Protein AF-A0A5Q8C8I0-F1 (afdb_monomer_lite)

pLDDT: mean 93.27, std 9.97, range [44.06, 98.75]

Radius of gyration: 12.1 Å; chains: 1; bounding box: 24×32×29 Å

Structure (mmCIF, N/CA/C/O backbone):
data_AF-A0A5Q8C8I0-F1
#
_entry.id   AF-A0A5Q8C8I0-F1
#
loop_
_atom_site.group_PDB
_atom_site.id
_atom_site.type_symbol
_atom_site.label_atom_id
_atom_site.label_alt_id
_atom_site.label_comp_id
_atom_site.label_asym_id
_atom_site.label_entity_id
_atom_site.label_se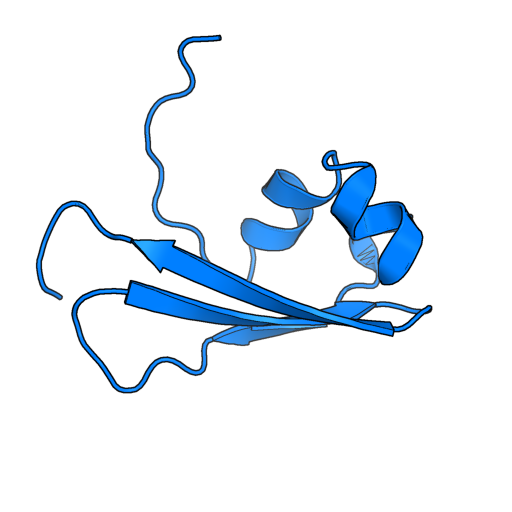q_id
_atom_site.pdbx_PDB_ins_code
_atom_site.Cartn_x
_atom_site.Cartn_y
_atom_site.Cartn_z
_atom_site.occupancy
_atom_site.B_iso_or_equiv
_atom_site.auth_seq_id
_atom_site.auth_comp_id
_atom_site.auth_asym_id
_atom_site.auth_atom_id
_atom_site.pdbx_PDB_model_num
ATOM 1 N N . MET A 1 1 ? -1.168 20.103 -9.095 1.00 44.06 1 MET A N 1
ATOM 2 C CA . MET A 1 1 ? -0.582 18.882 -8.502 1.00 44.06 1 MET A CA 1
ATOM 3 C C . MET A 1 1 ? 0.345 18.241 -9.523 1.00 44.06 1 MET A C 1
ATOM 5 O O . MET A 1 1 ? -0.133 17.610 -10.452 1.00 44.06 1 MET A O 1
ATOM 9 N N . THR A 1 2 ? 1.655 18.420 -9.392 1.00 48.88 2 THR A N 1
ATOM 10 C CA . THR A 1 2 ? 2.647 17.647 -10.157 1.00 48.88 2 THR A CA 1
ATOM 11 C C . THR A 1 2 ? 3.412 16.771 -9.175 1.00 48.88 2 THR A C 1
ATOM 13 O O . THR A 1 2 ? 4.572 17.027 -8.871 1.00 48.88 2 THR A O 1
ATOM 16 N N . GLY A 1 3 ? 2.725 15.779 -8.604 1.00 69.56 3 GLY A N 1
ATOM 17 C CA . GLY A 1 3 ? 3.401 14.716 -7.865 1.00 69.56 3 GLY A CA 1
ATOM 18 C C . GLY A 1 3 ? 4.149 13.839 -8.864 1.00 69.56 3 GLY A C 1
ATOM 19 O O . GLY A 1 3 ? 3.570 13.434 -9.877 1.00 69.56 3 GLY A O 1
ATOM 20 N N . LYS A 1 4 ? 5.436 13.579 -8.625 1.00 86.94 4 LYS A N 1
ATOM 21 C CA . LYS A 1 4 ? 6.175 12.599 -9.425 1.00 86.94 4 LYS A CA 1
ATOM 22 C C . LYS A 1 4 ? 5.550 11.218 -9.220 1.00 86.94 4 LYS A C 1
ATOM 24 O O . LYS A 1 4 ? 4.971 10.926 -8.179 1.00 86.94 4 LYS A O 1
ATOM 29 N N . PHE A 1 5 ? 5.630 10.384 -10.253 1.00 91.25 5 PHE A N 1
ATOM 30 C CA . PHE A 1 5 ? 5.252 8.984 -10.121 1.00 91.25 5 PHE A CA 1
ATOM 31 C C . PHE A 1 5 ? 6.274 8.271 -9.239 1.00 91.25 5 PHE A C 1
ATOM 33 O O . PHE A 1 5 ? 7.471 8.357 -9.508 1.00 91.25 5 PHE A O 1
ATOM 40 N N . GLU A 1 6 ? 5.779 7.531 -8.255 1.00 92.31 6 GLU A N 1
ATOM 41 C CA . GLU A 1 6 ? 6.568 6.702 -7.351 1.00 92.31 6 GLU A CA 1
ATOM 42 C C . GLU A 1 6 ? 5.897 5.332 -7.255 1.00 92.31 6 GLU A C 1
ATOM 44 O O . GLU A 1 6 ? 4.679 5.243 -7.076 1.00 92.31 6 GLU A O 1
ATOM 49 N N . ALA A 1 7 ? 6.677 4.265 -7.431 1.00 94.38 7 ALA A N 1
ATOM 50 C CA . ALA A 1 7 ? 6.189 2.912 -7.202 1.00 94.38 7 ALA A CA 1
ATOM 51 C C . ALA A 1 7 ? 6.026 2.713 -5.694 1.00 94.38 7 ALA A C 1
ATOM 53 O O . ALA A 1 7 ? 6.979 2.913 -4.944 1.00 94.38 7 ALA A O 1
ATOM 54 N N . LEU A 1 8 ? 4.822 2.347 -5.264 1.00 96.19 8 LEU A N 1
ATOM 55 C CA . LEU A 1 8 ? 4.524 2.152 -3.855 1.00 96.19 8 LEU A CA 1
ATOM 56 C C . LEU A 1 8 ? 5.071 0.809 -3.368 1.00 96.19 8 LEU A C 1
ATOM 58 O O . LEU A 1 8 ? 5.287 -0.131 -4.134 1.00 96.19 8 LEU A O 1
ATOM 62 N N . SER A 1 9 ? 5.276 0.739 -2.065 1.00 96.75 9 SER A N 1
ATOM 63 C CA . SER A 1 9 ? 5.662 -0.449 -1.316 1.00 96.75 9 SER A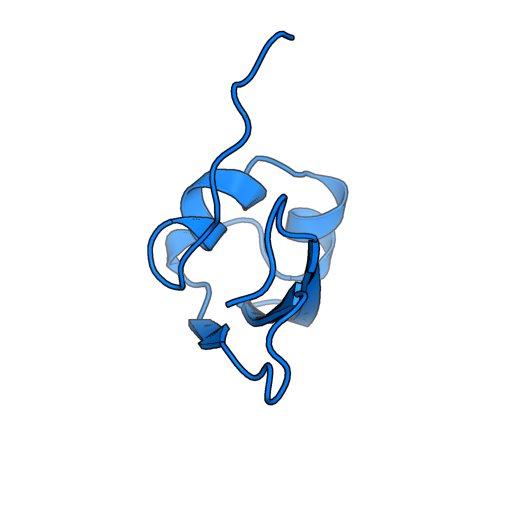 CA 1
ATOM 64 C C . SER A 1 9 ? 4.669 -0.675 -0.179 1.00 96.75 9 SER A C 1
ATOM 66 O O . SER A 1 9 ? 3.806 0.169 0.079 1.00 96.75 9 SER A O 1
ATOM 68 N N . VAL A 1 10 ? 4.801 -1.800 0.521 1.00 97.88 10 VAL A N 1
ATOM 69 C CA . VAL A 1 10 ? 3.991 -2.109 1.709 1.00 97.88 10 VAL A CA 1
ATOM 70 C C . VAL A 1 10 ? 4.103 -0.998 2.763 1.00 97.88 10 VAL A C 1
ATOM 72 O O . VAL A 1 10 ? 3.114 -0.645 3.396 1.00 97.88 10 VAL A O 1
ATOM 75 N N . GLU A 1 11 ? 5.283 -0.394 2.893 1.00 97.31 11 GLU A N 1
ATOM 76 C CA . GLU A 1 11 ? 5.603 0.636 3.884 1.00 97.31 11 GLU A CA 1
ATOM 77 C C . GLU A 1 11 ? 5.104 2.027 3.471 1.00 97.31 11 GLU A C 1
ATOM 79 O O . GLU A 1 11 ? 4.657 2.807 4.307 1.00 97.31 11 GLU A O 1
ATOM 84 N N . THR A 1 12 ? 5.175 2.356 2.178 1.00 96.88 12 THR A N 1
ATOM 85 C CA . THR A 1 12 ? 4.857 3.707 1.674 1.00 96.88 12 THR A CA 1
ATOM 86 C C . THR A 1 12 ? 3.387 3.880 1.296 1.00 96.88 12 THR A C 1
ATOM 88 O O . THR A 1 12 ? 2.878 5.005 1.257 1.00 96.88 12 THR A O 1
ATOM 91 N N . LEU A 1 13 ? 2.672 2.781 1.036 1.00 97.62 13 LEU A N 1
ATOM 92 C CA . LEU A 1 13 ? 1.275 2.814 0.609 1.00 97.62 13 LEU A CA 1
ATOM 93 C C . LEU A 1 13 ? 0.330 3.445 1.647 1.00 97.62 13 LEU A C 1
ATOM 95 O O . LEU A 1 13 ? -0.452 4.309 1.236 1.00 97.62 13 LEU A O 1
ATOM 99 N N . PRO A 1 14 ? 0.379 3.099 2.953 1.00 97.56 14 PRO A N 1
ATOM 100 C CA . PRO A 1 14 ? -0.501 3.713 3.949 1.00 97.56 14 PRO A CA 1
ATOM 101 C C . PRO A 1 14 ? -0.325 5.227 4.033 1.00 97.56 14 PRO A C 1
ATOM 103 O O . PRO A 1 14 ? -1.309 5.960 4.016 1.00 97.56 14 PRO A O 1
ATOM 106 N N . GLN A 1 15 ? 0.922 5.710 4.025 1.00 96.00 15 GLN A N 1
ATOM 107 C CA . GLN A 1 15 ? 1.205 7.144 4.048 1.00 96.00 15 GLN A CA 1
ATOM 108 C C . GLN A 1 15 ? 0.634 7.843 2.809 1.00 96.00 15 GLN A C 1
ATOM 110 O O . GLN A 1 15 ? 0.036 8.910 2.916 1.00 96.00 15 GLN A O 1
ATOM 115 N N . ARG A 1 16 ? 0.780 7.235 1.625 1.00 95.31 16 ARG A N 1
ATOM 116 C CA . ARG A 1 16 ? 0.296 7.828 0.374 1.00 95.31 16 ARG A CA 1
ATOM 117 C C . ARG A 1 16 ? -1.227 7.880 0.290 1.00 95.31 16 ARG A C 1
ATOM 119 O O . ARG A 1 16 ? -1.772 8.845 -0.248 1.00 95.31 16 ARG A O 1
ATOM 126 N N . LEU A 1 17 ? -1.898 6.814 0.720 1.00 96.50 17 LEU A N 1
ATOM 127 C CA . LEU A 1 17 ? -3.337 6.633 0.522 1.00 96.50 17 LEU A CA 1
ATOM 128 C C . LEU A 1 17 ? -4.180 6.993 1.750 1.00 96.50 17 LEU A C 1
ATOM 130 O O . LEU A 1 17 ? -5.390 7.154 1.605 1.00 96.50 17 LEU A O 1
ATOM 134 N N . GLY A 1 18 ? -3.566 7.208 2.915 1.00 96.44 18 GLY A N 1
ATOM 135 C CA . GLY A 1 18 ? -4.233 7.701 4.124 1.00 96.44 18 GLY A CA 1
ATOM 136 C C . GLY A 1 18 ? -4.848 9.098 3.971 1.00 96.44 18 GLY A C 1
ATOM 137 O O . GLY A 1 18 ? -5.736 9.473 4.724 1.00 96.44 18 GLY A O 1
ATOM 138 N N . GLU A 1 19 ? -4.453 9.855 2.948 1.00 94.69 19 GLU A N 1
ATOM 139 C CA . GLU A 1 19 ? -5.076 11.140 2.596 1.00 94.69 19 GLU A CA 1
ATOM 140 C C . GLU A 1 19 ? -6.279 10.984 1.643 1.00 94.69 19 GLU A C 1
ATOM 142 O O . GLU A 1 19 ? -6.968 11.952 1.324 1.00 94.69 19 GLU A O 1
ATOM 147 N N . THR A 1 20 ? -6.556 9.769 1.156 1.00 96.56 20 THR A N 1
ATOM 148 C CA . THR A 1 20 ? -7.636 9.513 0.194 1.00 96.56 20 THR A CA 1
ATOM 149 C C . THR A 1 20 ? -8.943 9.241 0.930 1.00 96.56 20 THR A C 1
ATOM 151 O O . THR A 1 20 ? -9.228 8.101 1.291 1.00 96.56 20 THR A O 1
ATOM 154 N N . THR A 1 21 ? -9.770 10.277 1.104 1.00 97.44 21 THR A N 1
ATOM 155 C CA . THR A 1 21 ? -11.060 10.202 1.820 1.00 97.44 21 THR A CA 1
ATOM 156 C C . THR A 1 21 ? -11.938 9.035 1.365 1.00 97.44 21 THR A C 1
ATOM 158 O O . THR A 1 21 ? -12.422 8.270 2.189 1.00 97.44 21 THR A O 1
ATOM 161 N N . ALA A 1 22 ? -12.065 8.820 0.051 1.00 97.00 22 ALA A N 1
ATOM 162 C CA . ALA A 1 22 ? -12.878 7.730 -0.496 1.00 97.00 22 ALA A CA 1
ATOM 163 C C . ALA A 1 22 ? -12.407 6.323 -0.070 1.00 97.00 22 ALA A C 1
ATOM 165 O O . ALA A 1 22 ? -13.200 5.381 -0.068 1.00 97.00 22 ALA A O 1
ATOM 166 N N . LEU A 1 23 ? -11.122 6.167 0.266 1.00 97.62 23 LEU A N 1
ATOM 167 C CA . LEU A 1 23 ? -10.567 4.921 0.786 1.00 97.62 23 LEU A CA 1
ATOM 168 C C . LEU A 1 23 ? -10.694 4.863 2.311 1.00 97.62 23 LEU A C 1
ATOM 170 O O . LEU A 1 23 ? -11.212 3.882 2.841 1.00 97.62 23 LEU A O 1
ATOM 174 N N . THR A 1 24 ? -10.269 5.914 3.016 1.00 97.94 24 THR A N 1
ATOM 175 C CA . THR A 1 24 ? -10.260 5.945 4.488 1.00 97.94 24 THR A CA 1
ATOM 176 C C . THR A 1 24 ? -11.654 5.862 5.102 1.00 97.94 24 THR A C 1
ATOM 178 O O . THR A 1 24 ? -11.820 5.243 6.152 1.00 97.94 24 THR A O 1
ATOM 181 N N . GLU A 1 25 ? -12.682 6.394 4.437 1.00 97.81 25 GLU A N 1
ATOM 182 C CA . GLU A 1 25 ? -14.083 6.228 4.852 1.00 97.81 25 GLU A CA 1
ATOM 183 C C . GLU A 1 25 ? -14.561 4.772 4.795 1.00 97.81 25 GLU A C 1
ATOM 185 O O . GLU A 1 25 ? -15.493 4.408 5.506 1.00 97.81 25 GLU A O 1
ATOM 190 N N . ARG A 1 26 ? -13.929 3.934 3.966 1.00 98.00 26 ARG A N 1
ATOM 191 C CA . ARG A 1 26 ? -14.319 2.532 3.773 1.00 98.00 26 ARG A CA 1
ATOM 192 C C . ARG A 1 26 ? -13.541 1.561 4.645 1.00 98.00 26 ARG A C 1
ATOM 194 O O . ARG A 1 26 ? -14.110 0.565 5.073 1.00 98.00 26 ARG A O 1
ATOM 201 N N . ILE A 1 27 ? -12.249 1.811 4.855 1.00 97.94 27 ILE A N 1
ATOM 202 C CA . ILE A 1 27 ? -11.367 0.839 5.522 1.00 97.94 27 ILE A CA 1
ATOM 203 C C . ILE A 1 27 ? -10.821 1.324 6.867 1.00 97.94 27 ILE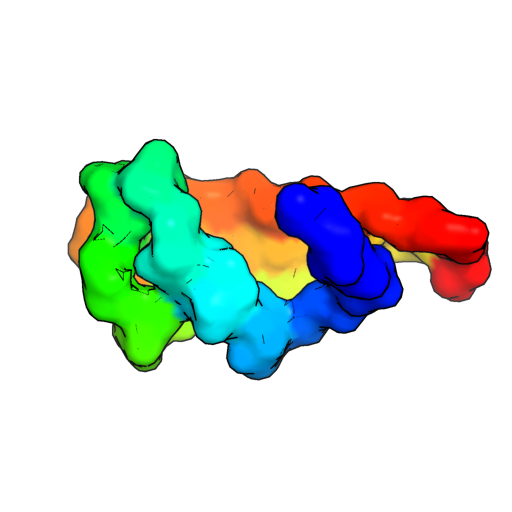 A C 1
ATOM 205 O O . ILE A 1 27 ? -10.314 0.515 7.633 1.00 97.94 27 ILE A O 1
ATOM 209 N N . GLY A 1 28 ? -10.985 2.604 7.210 1.00 97.81 28 GLY A N 1
ATOM 210 C CA . GLY A 1 28 ? -10.547 3.186 8.480 1.00 97.81 28 GLY A CA 1
ATOM 211 C C . GLY A 1 28 ? -9.705 4.445 8.275 1.00 97.81 28 GLY A C 1
ATOM 212 O O . GLY A 1 28 ? -8.887 4.511 7.359 1.00 97.81 28 GLY A O 1
ATOM 213 N N . LYS A 1 29 ? -9.912 5.452 9.133 1.00 97.06 29 LYS A N 1
ATOM 214 C CA . LYS A 1 29 ? -9.250 6.767 9.037 1.00 97.06 29 LYS A CA 1
ATOM 215 C C . LYS A 1 29 ? -7.802 6.769 9.511 1.00 97.06 29 LYS A C 1
ATOM 217 O O . LYS A 1 29 ? -7.025 7.592 9.039 1.00 97.06 29 LYS A O 1
ATOM 222 N N . ASP A 1 30 ? -7.455 5.873 10.428 1.00 96.75 30 ASP A N 1
ATOM 223 C CA . ASP A 1 30 ? -6.087 5.733 10.908 1.00 96.75 30 ASP A CA 1
ATOM 224 C C . ASP A 1 30 ? -5.311 4.770 10.004 1.00 96.75 30 ASP A C 1
ATOM 226 O O . ASP A 1 30 ? -5.395 3.548 10.137 1.00 96.75 30 ASP A O 1
ATOM 230 N N . ALA A 1 31 ? -4.562 5.332 9.054 1.00 96.94 31 ALA A N 1
ATOM 231 C CA . ALA A 1 31 ? -3.710 4.549 8.165 1.00 96.94 31 ALA A CA 1
ATOM 232 C C . ALA A 1 31 ? -2.546 3.860 8.902 1.00 96.94 31 ALA A C 1
ATOM 234 O O . ALA A 1 31 ? -1.978 2.909 8.369 1.00 96.94 31 ALA A O 1
ATOM 235 N N . GLY A 1 32 ? -2.206 4.286 10.127 1.00 97.06 32 GLY A N 1
ATOM 236 C CA . GLY A 1 32 ? -1.195 3.632 10.961 1.00 97.06 32 GLY A CA 1
ATOM 237 C C . GLY A 1 32 ? -1.613 2.239 11.441 1.00 97.06 32 GLY A C 1
ATOM 238 O O . GLY A 1 32 ? -0.755 1.420 11.762 1.00 97.06 32 GLY A O 1
ATOM 239 N N . HIS A 1 33 ? -2.915 1.943 11.442 1.00 97.25 33 HIS A N 1
ATOM 240 C CA . HIS A 1 33 ? -3.449 0.618 11.766 1.00 97.25 33 HIS A CA 1
ATOM 241 C C . HIS A 1 33 ? -3.607 -0.292 10.543 1.00 97.25 33 HIS A C 1
ATOM 243 O O . HIS A 1 33 ? -3.970 -1.462 10.685 1.00 97.25 33 HIS A O 1
ATOM 249 N N . TRP A 1 34 ? -3.346 0.215 9.334 1.00 98.38 34 TRP A N 1
ATOM 250 C CA . TRP A 1 34 ? -3.520 -0.582 8.129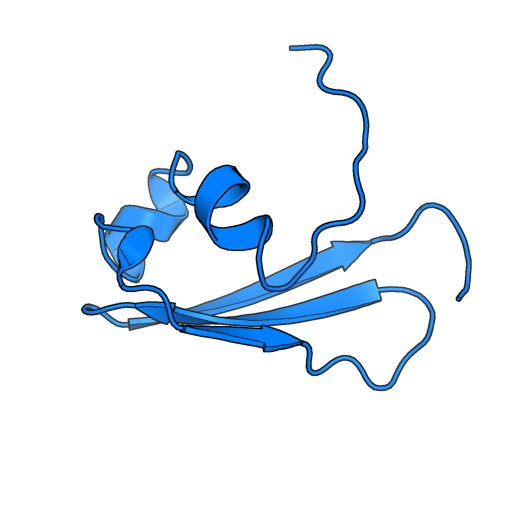 1.00 98.38 34 TRP A CA 1
ATOM 251 C C . TRP A 1 34 ? -2.463 -1.680 8.036 1.00 98.38 34 TRP A C 1
ATOM 253 O O . TRP A 1 34 ? -1.260 -1.432 8.111 1.00 98.38 34 TRP A O 1
ATOM 263 N N . LYS A 1 35 ? -2.918 -2.906 7.790 1.00 98.50 35 LYS A N 1
ATOM 264 C CA . LYS A 1 35 ? -2.072 -4.040 7.424 1.00 98.50 35 LYS A CA 1
ATOM 265 C C . LYS A 1 35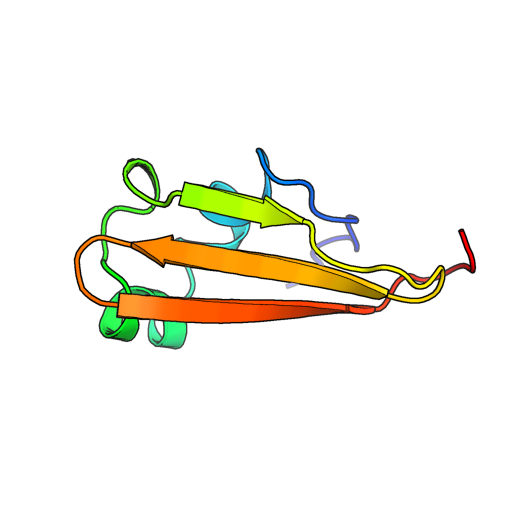 ? -2.034 -4.135 5.910 1.00 98.50 35 LYS A C 1
ATOM 267 O O . LYS A 1 35 ? -3.073 -4.239 5.259 1.00 98.50 35 LYS A O 1
ATOM 272 N N . VAL A 1 36 ? -0.832 -4.094 5.348 1.00 98.56 36 VAL A N 1
ATOM 273 C CA . VAL A 1 36 ? -0.623 -4.116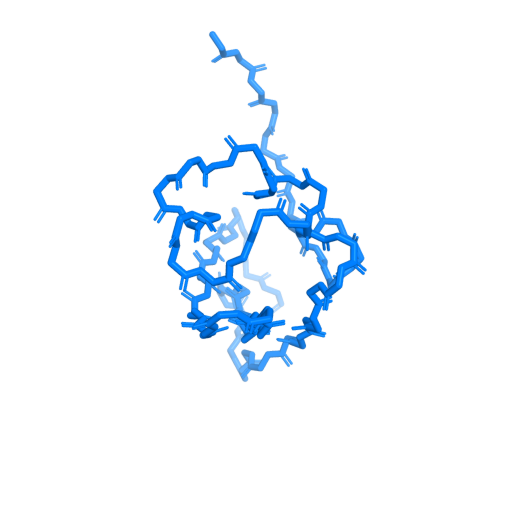 3.900 1.00 98.56 36 VAL A CA 1
ATOM 274 C C . VAL A 1 36 ? 0.226 -5.319 3.526 1.00 98.56 36 VAL A C 1
ATOM 276 O O . VAL A 1 36 ? 1.211 -5.631 4.190 1.00 98.56 36 VAL A O 1
ATOM 279 N N . ARG A 1 37 ? -0.147 -5.993 2.439 1.00 98.31 37 ARG A N 1
ATOM 280 C CA . ARG A 1 37 ? 0.684 -7.018 1.798 1.00 98.31 37 ARG A CA 1
ATOM 281 C C . ARG A 1 37 ? 0.582 -6.917 0.289 1.00 98.31 37 ARG A C 1
ATOM 283 O O . ARG A 1 37 ? -0.498 -6.678 -0.247 1.00 98.31 37 ARG A O 1
ATOM 290 N N . GLU A 1 38 ? 1.708 -7.112 -0.377 1.00 97.19 38 GLU A N 1
ATOM 291 C CA . GLU A 1 38 ? 1.786 -7.221 -1.830 1.00 97.19 38 GLU A CA 1
ATOM 292 C C . GLU A 1 38 ? 1.466 -8.670 -2.237 1.00 97.19 38 GLU A C 1
ATOM 294 O O . GLU A 1 38 ? 1.847 -9.614 -1.544 1.00 97.19 38 GLU A O 1
ATOM 299 N N . VAL A 1 39 ? 0.649 -8.837 -3.275 1.00 97.19 39 VAL A N 1
ATOM 300 C CA . VAL A 1 39 ? 0.075 -10.128 -3.699 1.00 97.19 39 VAL A CA 1
ATOM 301 C C . VAL A 1 39 ? 0.104 -10.319 -5.212 1.00 97.19 39 VAL A C 1
ATOM 303 O O . VAL A 1 39 ? -0.519 -11.251 -5.719 1.00 97.19 39 VAL A O 1
ATOM 306 N N . GLY A 1 40 ? 0.751 -9.416 -5.947 1.00 90.38 40 GLY A N 1
ATOM 307 C CA . GLY A 1 40 ? 0.932 -9.548 -7.379 1.00 90.38 40 GLY A CA 1
ATOM 308 C C . GLY A 1 40 ? 1.882 -10.699 -7.691 1.00 90.38 40 GLY A C 1
ATOM 309 O O . GLY A 1 40 ? 2.999 -10.763 -7.195 1.00 90.38 40 GLY A O 1
ATOM 310 N N . ASP A 1 41 ? 1.440 -11.603 -8.554 1.00 85.31 41 ASP A N 1
ATOM 311 C CA . ASP A 1 41 ? 2.248 -12.682 -9.130 1.00 85.31 41 ASP A CA 1
ATOM 312 C C . ASP A 1 41 ? 2.794 -12.324 -10.527 1.00 85.31 41 ASP A C 1
ATOM 314 O O . ASP A 1 41 ? 3.560 -13.080 -11.124 1.00 85.31 41 ASP A O 1
ATOM 318 N N . GLY A 1 42 ? 2.402 -11.158 -11.053 1.00 80.94 42 GLY A N 1
ATOM 319 C CA . GLY A 1 42 ? 2.802 -10.639 -12.355 1.00 80.94 42 GLY A CA 1
ATOM 320 C C . GLY A 1 42 ? 3.839 -9.518 -12.278 1.00 80.94 42 GLY A C 1
ATOM 321 O O . GLY A 1 42 ? 4.069 -8.901 -11.243 1.00 80.94 42 GLY A O 1
ATOM 322 N N . ASN A 1 43 ? 4.431 -9.187 -13.424 1.00 84.88 43 ASN A N 1
ATOM 323 C CA . ASN A 1 43 ? 5.518 -8.208 -13.523 1.00 84.88 43 ASN A CA 1
ATOM 324 C C . ASN A 1 43 ? 5.090 -6.790 -13.953 1.00 84.88 43 ASN A C 1
ATOM 326 O O . ASN A 1 43 ? 5.914 -5.879 -13.989 1.00 84.88 43 ASN A O 1
ATOM 330 N N . LEU A 1 44 ? 3.814 -6.574 -14.289 1.00 88.06 44 LEU A N 1
ATOM 331 C CA . LEU A 1 44 ? 3.330 -5.292 -14.832 1.00 88.06 44 LEU A CA 1
ATOM 332 C C . LEU A 1 44 ? 2.714 -4.355 -13.792 1.00 88.06 44 LEU A C 1
ATOM 334 O O . LEU A 1 44 ? 2.721 -3.135 -13.962 1.00 88.06 44 LEU A O 1
ATOM 338 N N . ASN A 1 45 ? 2.117 -4.914 -12.744 1.00 93.81 45 ASN A N 1
ATOM 339 C CA . ASN A 1 45 ? 1.390 -4.145 -11.746 1.00 93.81 45 ASN A CA 1
ATOM 340 C C . ASN A 1 45 ? 1.787 -4.604 -10.356 1.00 93.81 45 ASN A C 1
ATOM 342 O O . ASN A 1 45 ? 1.970 -5.792 -10.122 1.00 93.81 45 ASN A O 1
ATOM 346 N N . LEU A 1 46 ? 1.806 -3.652 -9.438 1.00 95.94 46 LEU A N 1
ATOM 347 C CA . LEU A 1 46 ? 1.742 -3.935 -8.018 1.00 95.94 46 LEU A CA 1
ATOM 348 C C . LEU A 1 46 ? 0.288 -4.155 -7.616 1.00 95.94 46 LEU A C 1
ATOM 350 O O . LEU A 1 46 ? -0.579 -3.359 -7.999 1.00 95.94 46 LEU A O 1
ATOM 354 N N . VAL A 1 47 ? 0.025 -5.199 -6.835 1.00 97.50 47 VAL A N 1
ATOM 355 C CA . VAL A 1 47 ? -1.299 -5.444 -6.256 1.00 97.50 47 VAL A CA 1
ATOM 356 C C . VAL A 1 47 ? -1.141 -5.601 -4.756 1.00 97.50 47 VAL A C 1
ATOM 358 O O . VAL A 1 47 ? -0.397 -6.457 -4.296 1.00 97.50 47 VAL A O 1
ATOM 361 N N . PHE A 1 48 ? -1.859 -4.789 -3.992 1.00 98.31 48 PHE A N 1
ATOM 362 C CA . PHE A 1 48 ? -1.838 -4.820 -2.540 1.00 98.31 48 PHE A CA 1
ATOM 363 C C . PHE A 1 48 ? -3.210 -5.175 -1.994 1.00 98.31 48 PHE A C 1
ATOM 365 O O . PHE A 1 48 ? -4.229 -4.675 -2.478 1.00 98.31 48 PHE A O 1
ATOM 372 N N . ILE A 1 49 ? -3.222 -5.984 -0.942 1.00 98.50 49 ILE A N 1
ATOM 373 C CA . ILE A 1 49 ? -4.364 -6.092 -0.037 1.00 98.50 49 ILE A CA 1
ATOM 374 C C . ILE A 1 49 ? -4.084 -5.177 1.150 1.00 98.50 49 ILE A C 1
ATOM 376 O O . ILE A 1 49 ? -3.013 -5.257 1.754 1.00 98.50 49 ILE A O 1
ATOM 380 N N . VAL A 1 50 ? -5.041 -4.297 1.434 1.00 98.62 50 VAL A N 1
ATOM 381 C CA . VAL A 1 50 ? -4.995 -3.305 2.510 1.00 98.62 50 VAL A CA 1
ATOM 382 C C . VAL A 1 50 ? -6.164 -3.582 3.439 1.00 98.62 50 VAL A C 1
ATOM 384 O O . VAL A 1 50 ? -7.317 -3.482 3.022 1.00 98.62 50 VAL A O 1
ATOM 387 N N . GLU A 1 51 ? -5.871 -3.932 4.682 1.00 98.75 51 GLU A N 1
ATOM 388 C CA . GLU A 1 51 ? -6.859 -4.202 5.724 1.00 98.75 51 GLU A CA 1
ATOM 389 C C . GLU A 1 51 ? -6.745 -3.112 6.786 1.00 98.75 51 GLU A C 1
ATOM 391 O O . GLU A 1 51 ? -5.682 -2.941 7.378 1.00 98.75 51 GLU A O 1
ATOM 396 N N . GLY A 1 52 ? -7.820 -2.369 7.022 1.00 98.12 52 GLY A N 1
ATOM 397 C CA . GLY A 1 52 ? -7.916 -1.423 8.129 1.00 98.12 52 GLY A CA 1
ATOM 398 C C . GLY A 1 52 ? -9.037 -1.810 9.092 1.00 98.12 52 GLY A C 1
ATOM 399 O O . GLY A 1 52 ? -9.755 -2.789 8.887 1.00 98.12 52 GLY A O 1
ATOM 400 N N . ASP A 1 53 ? -9.206 -1.018 10.147 1.00 97.12 53 ASP A N 1
ATOM 401 C CA . ASP A 1 53 ? -10.116 -1.332 11.256 1.00 97.12 53 ASP A CA 1
ATOM 402 C C . ASP A 1 53 ? -11.598 -1.454 10.859 1.00 97.12 53 ASP A C 1
ATOM 404 O O . ASP A 1 53 ? -12.394 -1.979 11.634 1.00 97.12 53 ASP A O 1
ATOM 408 N N . GLN A 1 54 ? -12.003 -0.929 9.697 1.00 97.62 54 GLN A N 1
ATOM 409 C CA . GLN A 1 54 ? -13.405 -0.910 9.247 1.00 97.62 54 GLN A CA 1
ATOM 410 C C . GLN A 1 54 ? -13.670 -1.795 8.024 1.00 97.62 54 GLN A C 1
ATOM 412 O O . GLN A 1 54 ? -14.824 -2.008 7.655 1.00 97.62 54 GLN A O 1
ATOM 417 N N . GLY A 1 55 ? -12.625 -2.317 7.383 1.00 97.81 55 GLY A N 1
ATOM 418 C CA . GLY A 1 55 ? -12.776 -3.099 6.165 1.00 97.81 55 GLY A CA 1
ATOM 419 C C . GLY A 1 55 ? -11.468 -3.290 5.415 1.00 97.81 55 GLY A C 1
ATOM 420 O O . GLY A 1 55 ? -10.387 -2.993 5.913 1.00 97.81 55 GLY A O 1
ATOM 421 N N . ALA A 1 56 ? -11.575 -3.775 4.182 1.00 98.25 56 ALA A N 1
ATOM 422 C CA . ALA A 1 56 ? -10.425 -4.031 3.330 1.00 98.25 56 ALA A CA 1
ATOM 423 C C . ALA A 1 56 ? -10.633 -3.503 1.909 1.00 98.25 56 ALA A C 1
ATOM 425 O O . ALA A 1 56 ? -11.760 -3.358 1.430 1.00 98.25 56 ALA A O 1
ATOM 426 N N . ALA A 1 57 ? -9.524 -3.237 1.225 1.00 98.31 57 ALA A N 1
ATOM 427 C CA . ALA A 1 57 ? -9.492 -2.834 -0.170 1.00 98.31 57 ALA A CA 1
ATOM 428 C C . ALA A 1 57 ? -8.352 -3.533 -0.916 1.00 98.31 57 ALA A C 1
ATOM 430 O O . ALA A 1 57 ? -7.312 -3.865 -0.345 1.00 98.31 57 ALA A O 1
ATOM 431 N N . VAL A 1 58 ? -8.545 -3.705 -2.223 1.00 98.25 58 VAL A N 1
ATOM 432 C CA . VAL A 1 58 ? -7.471 -4.073 -3.146 1.00 98.25 58 VAL A CA 1
ATOM 433 C C . VAL A 1 58 ? -6.991 -2.808 -3.843 1.00 98.25 58 VAL A C 1
ATOM 435 O O . VAL A 1 58 ? -7.785 -2.093 -4.456 1.00 98.25 58 VAL A O 1
ATOM 438 N N . VAL A 1 59 ? -5.690 -2.545 -3.771 1.00 97.94 59 VAL A N 1
ATOM 439 C CA . VAL A 1 59 ? -5.042 -1.425 -4.459 1.00 97.94 59 VAL A CA 1
ATOM 440 C C . VAL A 1 59 ? -4.185 -1.983 -5.583 1.00 97.94 59 VAL A C 1
ATOM 442 O O . VAL A 1 59 ? -3.323 -2.824 -5.350 1.00 97.94 59 VAL A O 1
ATOM 445 N N . LYS A 1 60 ? -4.394 -1.499 -6.808 1.00 97.25 60 LYS A N 1
ATOM 446 C CA . LYS A 1 60 ? -3.593 -1.874 -7.976 1.00 97.25 60 LYS A CA 1
ATOM 447 C C . LYS A 1 60 ? -2.885 -0.649 -8.534 1.00 97.25 60 LYS A C 1
ATOM 449 O O . LYS A 1 60 ? -3.535 0.352 -8.830 1.00 97.25 60 LYS A O 1
ATOM 454 N N . GLN A 1 61 ? -1.571 -0.738 -8.713 1.00 96.81 61 GLN A N 1
ATOM 455 C CA . GLN A 1 61 ? -0.761 0.326 -9.299 1.00 96.81 61 GLN A CA 1
ATOM 456 C C . GLN A 1 61 ? -0.056 -0.180 -10.558 1.00 96.81 61 GLN A C 1
ATOM 458 O O . GLN A 1 61 ? 0.726 -1.129 -10.509 1.00 96.81 61 GLN A O 1
ATOM 463 N N . ALA A 1 62 ? -0.304 0.493 -11.680 1.00 94.38 62 ALA A N 1
ATOM 464 C CA . ALA A 1 62 ? 0.449 0.278 -12.908 1.00 94.38 62 ALA A CA 1
ATOM 465 C C . ALA A 1 62 ? 1.870 0.838 -12.781 1.00 94.38 62 ALA A C 1
ATOM 467 O O . ALA A 1 62 ? 2.071 1.955 -12.291 1.00 94.38 62 ALA A O 1
ATOM 468 N N . LEU A 1 63 ? 2.850 0.072 -13.254 1.00 92.06 63 LEU A N 1
ATOM 469 C CA . LEU A 1 63 ? 4.240 0.504 -13.343 1.00 92.06 63 LEU A CA 1
ATOM 470 C C . LEU A 1 63 ? 4.531 1.106 -14.719 1.00 92.06 63 LEU A C 1
ATOM 472 O O . LEU A 1 63 ? 3.853 0.829 -15.705 1.00 92.06 63 LEU A O 1
ATOM 476 N N . ARG A 1 64 ? 5.576 1.934 -14.791 1.00 90.81 64 ARG A N 1
ATOM 477 C CA . ARG A 1 64 ? 6.073 2.506 -16.058 1.00 90.81 64 ARG A CA 1
ATOM 478 C C . ARG A 1 64 ? 7.060 1.586 -16.789 1.00 90.81 64 ARG A C 1
ATOM 480 O O . ARG A 1 64 ? 7.689 2.013 -17.749 1.00 90.81 64 ARG A O 1
ATOM 487 N N . TYR A 1 65 ? 7.234 0.364 -16.299 1.00 85.94 65 TYR A N 1
ATOM 488 C CA . TYR A 1 65 ? 8.149 -0.648 -16.812 1.00 85.94 65 TYR A CA 1
ATOM 489 C C . TYR A 1 65 ? 7.625 -2.041 -16.450 1.00 85.94 65 TYR A C 1
ATOM 491 O O . TYR A 1 65 ? 6.762 -2.179 -15.582 1.00 85.94 65 TYR A O 1
ATOM 499 N N . VAL A 1 66 ? 8.164 -3.058 -17.117 1.00 84.38 66 VAL A N 1
ATOM 500 C CA . VAL A 1 66 ? 7.978 -4.468 -16.760 1.00 84.38 66 VAL A CA 1
ATOM 501 C C . VAL A 1 66 ? 9.054 -4.844 -15.740 1.00 84.38 66 VAL A C 1
ATOM 503 O O . VAL A 1 66 ? 10.213 -4.484 -15.944 1.00 84.38 66 VAL A O 1
ATOM 506 N N . ARG A 1 67 ? 8.671 -5.493 -14.641 1.00 75.06 67 ARG A N 1
ATOM 507 C CA . ARG A 1 67 ? 9.591 -5.980 -13.602 1.00 75.06 67 ARG A CA 1
ATOM 508 C C . ARG A 1 67 ? 10.320 -7.262 -13.979 1.00 75.06 67 ARG A C 1
ATOM 510 O O . ARG A 1 67 ? 9.754 -8.069 -14.752 1.00 75.06 67 ARG A O 1
#

Secondary structure (DSSP, 8-state):
--PPP----TTHHHHHHTT-HHHHHHH-S-GGG-EEEE---SSSEEEEEEEETTEEEEEEEE-SS--

Sequence (67 aa):
MTGKFEALSVETLPQRLGETTALTERIGKDAGHWKVREVGDGNLNLVFIVEGDQGAAVVKQALRYVR

Foldseek 3Di:
DPDDDDDDDQVCVLVVCLPPCVVCVQAHNPSVQKGKDWDDPFFFWTWIWIHHPRGIDIDIGGDPDGD